Protein AF-A0A429E294-F1 (afdb_monomer_lite)

pLDDT: mean 82.29, std 13.43, range [43.56, 96.5]

Foldseek 3Di:
DDDDPDDPDDPVDPPDDDPDDCPCVPCPVCVVVVVCVPDPDNPDVCQQEPADPVSADQWGDPDPQEIEFRWYQDPVRDIDGSDPVDDLANDEGPDQPDQHDYPNHTRPHHHDDDDD

Sequence (116 aa):
MREPLYRRVNTRARLVHHDHGGDHRHQRNTKRELAAARLDSPAPIHWLVARRPHERRDRVRLDEASYYSGLYVDDDNRLQVVDPELGVDDMEPMCPCCTHTFNGVRFTRKYRQPPR

Radius of gyration: 25.48 Å; chains: 1; bounding box: 33×58×82 Å

Structure (mmCIF, N/CA/C/O backbone):
data_AF-A0A429E294-F1
#
_entry.id   AF-A0A429E294-F1
#
loop_
_atom_site.group_PDB
_atom_site.id
_atom_site.type_symbol
_atom_site.label_atom_id
_atom_site.label_alt_id
_atom_site.label_comp_id
_atom_site.label_asym_id
_atom_site.label_entity_id
_atom_site.label_seq_id
_atom_site.pdbx_PDB_ins_code
_atom_site.Cartn_x
_atom_site.Cartn_y
_atom_site.Cartn_z
_atom_site.occupancy
_atom_site.B_iso_or_equiv
_atom_site.auth_seq_id
_atom_site.auth_comp_id
_atom_site.auth_asym_id
_atom_site.auth_atom_id
_atom_site.pdbx_PDB_model_num
ATOM 1 N N . MET A 1 1 ? -9.816 39.663 -41.443 1.00 43.97 1 MET A N 1
ATOM 2 C CA . MET A 1 1 ? -9.491 38.326 -41.989 1.00 43.97 1 MET A CA 1
ATOM 3 C C . MET A 1 1 ? -8.529 37.652 -41.026 1.00 43.97 1 MET A C 1
ATOM 5 O O . MET A 1 1 ? -7.618 38.327 -40.570 1.00 43.97 1 MET A O 1
ATOM 9 N N . ARG A 1 2 ? -8.772 36.394 -40.636 1.00 44.78 2 ARG A N 1
ATOM 10 C CA . ARG A 1 2 ? -7.838 35.618 -39.802 1.00 44.78 2 ARG A CA 1
ATOM 11 C C . ARG A 1 2 ? -6.994 34.732 -40.708 1.00 44.78 2 ARG A C 1
ATOM 13 O O . ARG A 1 2 ? -7.525 34.156 -41.653 1.00 44.78 2 ARG A O 1
ATOM 20 N N . GLU A 1 3 ? -5.707 34.653 -40.416 1.00 43.56 3 GLU A N 1
ATOM 21 C CA . GLU A 1 3 ? -4.745 33.873 -41.189 1.00 43.56 3 GLU A CA 1
ATOM 22 C C . GLU A 1 3 ? -5.003 32.364 -41.047 1.00 43.56 3 GLU A C 1
ATOM 24 O O . GLU A 1 3 ? -5.344 31.904 -39.950 1.00 43.56 3 GLU A O 1
ATOM 29 N N . PRO A 1 4 ? -4.866 31.573 -42.127 1.00 63.69 4 PRO A N 1
ATOM 30 C CA . PRO A 1 4 ? -5.031 30.132 -42.041 1.00 63.69 4 PRO A CA 1
ATOM 31 C C . PRO A 1 4 ? -3.880 29.521 -41.234 1.00 63.69 4 PRO A C 1
ATOM 33 O O . PRO A 1 4 ? -2.704 29.734 -41.528 1.00 63.69 4 PRO A O 1
ATOM 36 N N . LEU A 1 5 ? -4.225 28.716 -40.229 1.00 67.88 5 LEU A N 1
ATOM 37 C CA . LEU A 1 5 ? -3.264 28.003 -39.393 1.00 67.88 5 LEU A CA 1
ATOM 38 C C . LEU A 1 5 ? -2.705 26.794 -40.163 1.00 67.88 5 LEU A C 1
ATOM 40 O O . LEU A 1 5 ? -3.155 25.660 -39.988 1.00 67.88 5 LEU A O 1
ATOM 44 N N . TYR A 1 6 ? -1.752 27.017 -41.066 1.00 65.25 6 TYR A N 1
ATOM 45 C CA . TYR A 1 6 ? -1.053 25.902 -41.695 1.00 65.25 6 TYR A CA 1
ATOM 46 C C . TYR A 1 6 ? -0.043 25.291 -40.716 1.00 65.25 6 TYR A C 1
ATOM 48 O O . TYR A 1 6 ? 0.670 25.964 -39.973 1.00 65.25 6 TYR A O 1
ATOM 56 N N . ARG A 1 7 ? 0.008 23.961 -40.713 1.00 62.16 7 ARG A N 1
ATOM 57 C CA . ARG A 1 7 ? 0.979 23.167 -39.952 1.00 62.16 7 ARG A CA 1
ATOM 58 C C . ARG A 1 7 ? 2.351 23.327 -40.606 1.00 62.16 7 ARG A C 1
ATOM 60 O O . ARG A 1 7 ? 2.484 23.097 -41.803 1.00 62.16 7 ARG A O 1
ATOM 67 N N . ARG A 1 8 ? 3.359 23.705 -39.811 1.00 68.12 8 ARG A N 1
ATOM 68 C CA . ARG A 1 8 ? 4.725 24.035 -40.269 1.00 68.12 8 ARG A CA 1
ATOM 69 C C . ARG A 1 8 ? 5.427 22.880 -41.001 1.00 68.12 8 ARG A C 1
ATOM 71 O O . ARG A 1 8 ? 6.287 23.134 -41.831 1.00 68.12 8 ARG A O 1
ATOM 78 N N . VAL A 1 9 ? 5.054 21.631 -40.715 1.00 65.62 9 VAL A N 1
ATOM 79 C CA . VAL A 1 9 ? 5.616 20.429 -41.350 1.00 65.62 9 VAL A CA 1
ATOM 80 C C . VAL A 1 9 ? 4.490 19.533 -41.864 1.00 65.62 9 VAL A C 1
ATOM 82 O O . VAL A 1 9 ? 3.520 19.260 -41.153 1.00 65.62 9 VAL A O 1
ATOM 85 N N . ASN A 1 10 ? 4.624 19.053 -43.103 1.00 69.19 10 ASN A N 1
ATOM 86 C CA . ASN A 1 10 ? 3.674 18.134 -43.722 1.00 69.19 10 ASN A CA 1
ATOM 87 C C . ASN A 1 10 ? 4.064 16.672 -43.453 1.00 69.19 10 ASN A C 1
ATOM 89 O O . ASN A 1 10 ? 4.637 16.007 -44.307 1.00 69.19 10 ASN A O 1
ATOM 93 N N . THR A 1 11 ? 3.704 16.153 -42.280 1.00 68.25 11 THR A N 1
ATOM 94 C CA . THR A 1 11 ? 3.969 14.757 -41.870 1.00 68.25 11 THR A CA 1
ATOM 95 C C . THR A 1 11 ? 3.229 13.697 -42.696 1.00 68.25 11 THR A C 1
ATOM 97 O O . THR A 1 11 ? 3.456 12.506 -42.511 1.00 68.25 11 THR A O 1
ATOM 100 N N . ARG A 1 12 ? 2.330 14.105 -43.605 1.00 67.94 12 ARG A N 1
ATOM 101 C CA . ARG A 1 12 ? 1.584 13.205 -44.499 1.00 67.94 12 ARG A CA 1
ATOM 102 C C . ARG A 1 12 ? 2.317 12.902 -45.808 1.00 67.94 12 ARG A C 1
ATOM 104 O O . ARG A 1 12 ? 1.862 12.028 -46.543 1.00 67.94 12 ARG A O 1
ATOM 111 N N . ALA A 1 13 ? 3.401 13.612 -46.123 1.00 75.38 13 ALA A N 1
ATOM 112 C CA . ALA A 1 13 ? 4.187 13.338 -47.319 1.00 75.38 13 ALA A CA 1
ATOM 113 C C . ALA A 1 13 ? 5.039 12.067 -47.144 1.00 75.38 13 ALA A C 1
ATOM 115 O O . ALA A 1 13 ? 5.552 11.765 -46.066 1.00 75.38 13 ALA A O 1
ATOM 116 N N . ARG A 1 14 ? 5.169 11.292 -48.221 1.00 74.62 14 ARG A N 1
ATOM 117 C CA . ARG A 1 14 ? 5.971 10.065 -48.244 1.00 74.62 14 ARG A CA 1
ATOM 118 C C . ARG A 1 14 ? 7.461 10.434 -48.122 1.00 74.62 14 ARG A C 1
ATOM 120 O O . ARG A 1 14 ? 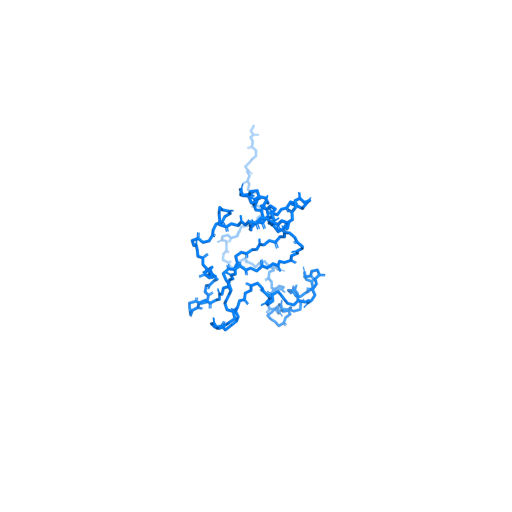7.888 11.383 -48.765 1.00 74.62 14 ARG A O 1
ATOM 127 N N . LEU A 1 15 ? 8.231 9.669 -47.335 1.00 72.31 15 LEU A N 1
ATOM 128 C CA . LEU A 1 15 ? 9.669 9.881 -47.045 1.00 72.31 15 LEU A CA 1
ATOM 129 C C . LEU A 1 15 ? 10.014 11.116 -46.191 1.00 72.31 15 LEU A C 1
ATOM 131 O O . LEU A 1 15 ? 11.158 11.563 -46.195 1.00 72.31 15 LEU A O 1
ATOM 135 N N . VAL A 1 16 ? 9.067 11.654 -45.419 1.00 73.56 16 VAL A N 1
ATOM 136 C CA . VAL A 1 16 ? 9.388 12.703 -44.440 1.00 73.56 16 VAL A CA 1
ATOM 137 C C . VAL A 1 16 ? 10.233 12.101 -43.323 1.00 73.56 16 VAL A C 1
ATOM 139 O O . VAL A 1 16 ? 9.752 11.294 -42.526 1.00 73.56 16 VAL A O 1
ATOM 142 N N . HIS A 1 17 ? 11.509 12.478 -43.299 1.00 71.06 17 HIS A N 1
ATOM 143 C CA . HIS A 1 17 ? 12.437 12.094 -42.252 1.00 71.06 17 HIS A CA 1
ATOM 144 C C . HIS A 1 17 ? 12.378 13.112 -41.113 1.00 71.06 17 HIS A C 1
ATOM 146 O O . HIS A 1 17 ? 12.331 14.321 -41.338 1.00 71.06 17 HIS A O 1
ATOM 152 N N . HIS A 1 18 ? 12.362 12.609 -39.886 1.00 71.81 18 HIS A N 1
ATOM 153 C CA . HIS A 1 18 ? 12.583 13.406 -38.694 1.00 71.81 18 HIS A CA 1
ATOM 154 C C . HIS A 1 18 ? 13.928 12.951 -38.129 1.00 71.81 18 HIS A C 1
ATOM 156 O O . HIS A 1 18 ? 14.061 11.777 -37.787 1.00 71.81 18 HIS A O 1
ATOM 162 N N . ASP A 1 19 ? 14.902 13.857 -38.020 1.00 68.62 19 ASP A N 1
ATOM 163 C CA . ASP A 1 19 ? 16.249 13.583 -37.479 1.00 68.62 19 ASP A CA 1
ATOM 164 C C . ASP A 1 19 ? 16.243 13.347 -35.949 1.00 68.62 19 ASP A C 1
ATOM 166 O O . ASP A 1 19 ? 17.232 13.563 -35.249 1.00 68.62 19 ASP A O 1
ATOM 170 N N . HIS A 1 20 ? 15.100 12.935 -35.392 1.00 69.81 20 HIS A N 1
ATOM 171 C CA . HIS A 1 20 ? 14.841 12.808 -33.962 1.00 69.81 20 HIS A CA 1
ATOM 172 C C . HIS A 1 20 ? 14.089 11.497 -33.680 1.00 69.81 20 HIS A C 1
ATOM 174 O O . HIS A 1 20 ? 13.200 11.113 -34.443 1.00 69.81 20 HIS A O 1
ATOM 180 N N . GLY A 1 21 ? 14.416 10.813 -32.574 1.00 66.00 21 GLY A N 1
ATOM 181 C CA . GLY A 1 21 ? 13.720 9.592 -32.126 1.00 66.00 21 GLY A CA 1
ATOM 182 C C . GLY A 1 21 ? 14.516 8.286 -32.256 1.00 66.00 21 GLY A C 1
ATOM 183 O O . GLY A 1 21 ? 14.041 7.230 -31.836 1.00 66.00 21 GLY A O 1
ATOM 184 N N . GLY A 1 22 ? 15.744 8.337 -32.784 1.00 69.81 22 GLY A N 1
ATOM 185 C CA . GLY A 1 22 ? 16.677 7.201 -32.794 1.00 69.81 22 GLY A CA 1
ATOM 186 C C . GLY A 1 22 ? 17.372 6.949 -31.449 1.00 69.81 22 GLY A C 1
ATOM 187 O O . GLY A 1 22 ? 17.903 5.859 -31.226 1.00 69.81 22 GLY A O 1
ATOM 188 N N . ASP A 1 23 ? 17.314 7.917 -30.535 1.00 71.06 23 ASP A N 1
ATOM 189 C CA . ASP A 1 23 ? 18.095 7.971 -29.288 1.00 71.06 23 ASP A CA 1
ATOM 190 C C . ASP A 1 23 ? 17.769 6.829 -28.313 1.00 71.06 23 ASP A C 1
ATOM 192 O O . ASP A 1 23 ? 18.561 6.466 -27.440 1.00 71.06 23 ASP A O 1
ATOM 196 N N . HIS A 1 24 ? 16.601 6.208 -28.484 1.00 68.06 24 HIS A N 1
ATOM 197 C CA . HIS A 1 24 ? 16.141 5.095 -27.658 1.00 68.06 24 HIS A CA 1
ATOM 198 C C . HIS A 1 24 ? 16.568 3.712 -28.170 1.00 68.06 24 HIS A C 1
ATOM 200 O O . HIS A 1 24 ? 16.418 2.722 -27.449 1.00 68.06 24 HIS A O 1
ATOM 206 N N . ARG A 1 25 ? 17.161 3.615 -29.372 1.00 70.56 25 ARG A N 1
ATOM 207 C CA . ARG A 1 25 ? 17.533 2.333 -30.005 1.00 70.56 25 ARG A CA 1
ATOM 208 C C . ARG A 1 25 ? 18.539 1.521 -29.178 1.00 70.56 25 ARG A C 1
ATOM 210 O O . ARG A 1 25 ? 18.472 0.292 -29.183 1.00 70.56 25 ARG A O 1
ATOM 217 N N . HIS A 1 26 ? 19.425 2.190 -28.440 1.00 69.19 26 HIS A N 1
ATOM 218 C CA . HIS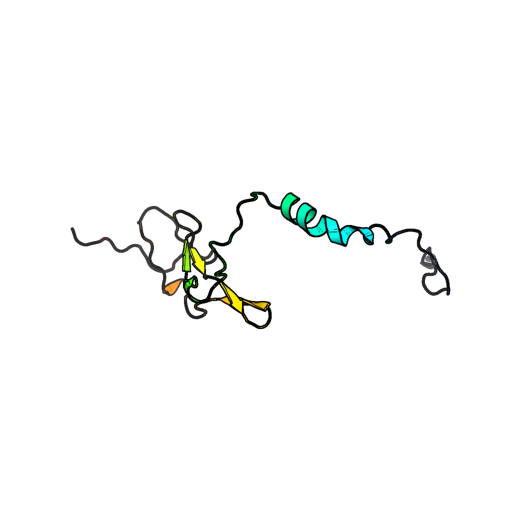 A 1 26 ? 20.491 1.556 -27.652 1.00 69.19 26 HIS A CA 1
ATOM 219 C C . HIS A 1 26 ? 20.165 1.397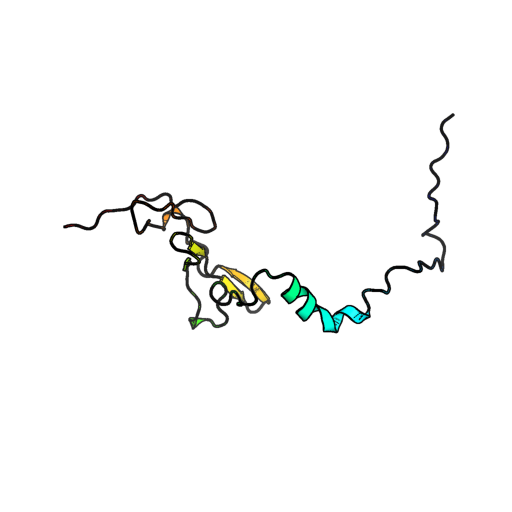 -26.156 1.00 69.19 26 HIS A C 1
ATOM 221 O O . HIS A 1 26 ? 20.969 0.855 -25.404 1.00 69.19 26 HIS A O 1
ATOM 227 N N . GLN A 1 27 ? 18.970 1.796 -25.704 1.00 67.06 27 GLN A N 1
ATOM 228 C CA . GLN A 1 27 ? 18.633 1.845 -24.269 1.00 67.06 27 GLN A CA 1
ATOM 229 C C . GLN A 1 27 ? 18.260 0.484 -23.656 1.00 67.06 27 GLN A C 1
ATOM 231 O O . GLN A 1 27 ? 17.998 0.383 -22.457 1.00 67.06 27 GLN A O 1
ATOM 236 N N . ARG A 1 28 ? 18.231 -0.592 -24.455 1.00 65.69 28 ARG A N 1
ATOM 237 C CA . ARG A 1 28 ? 17.785 -1.917 -23.990 1.00 65.69 28 ARG A CA 1
ATOM 238 C C . ARG A 1 28 ? 18.679 -2.478 -22.877 1.00 65.69 28 ARG A C 1
ATOM 240 O O . ARG A 1 28 ? 18.154 -3.044 -21.924 1.00 65.69 28 ARG A O 1
ATOM 247 N N . ASN A 1 29 ? 19.992 -2.253 -22.963 1.00 70.25 29 ASN A N 1
ATOM 248 C CA . ASN A 1 29 ? 20.964 -2.775 -21.996 1.00 70.25 29 ASN A CA 1
ATOM 249 C C . ASN A 1 29 ? 21.165 -1.858 -20.778 1.00 70.25 29 ASN A C 1
ATOM 251 O O . ASN A 1 29 ? 21.594 -2.334 -19.735 1.00 70.25 29 ASN A O 1
ATOM 255 N N . THR A 1 30 ? 20.794 -0.577 -20.867 1.00 71.00 30 THR A N 1
ATOM 256 C CA . THR A 1 30 ? 20.922 0.396 -19.764 1.00 71.00 30 THR A CA 1
ATOM 257 C C . THR A 1 30 ? 19.639 0.549 -18.945 1.00 71.00 30 THR A C 1
ATOM 259 O O . THR A 1 30 ? 19.636 1.210 -17.909 1.00 71.00 30 THR A O 1
ATOM 262 N N . LYS A 1 31 ? 18.530 -0.088 -19.353 1.00 72.56 31 LYS A N 1
ATOM 263 C CA . LYS A 1 31 ? 17.222 0.022 -18.679 1.00 72.56 31 LYS A CA 1
ATOM 264 C C . LYS A 1 31 ? 17.280 -0.346 -17.193 1.00 72.56 31 LYS A C 1
ATOM 266 O O . LYS A 1 31 ? 16.614 0.298 -16.390 1.00 72.56 31 LYS A O 1
ATOM 271 N N . ARG A 1 32 ? 18.068 -1.363 -16.827 1.00 69.81 32 ARG A N 1
ATOM 272 C CA . ARG A 1 32 ? 18.222 -1.803 -15.431 1.00 69.81 32 ARG A CA 1
ATOM 273 C C . ARG A 1 32 ? 18.962 -0.763 -14.585 1.00 69.81 32 ARG A C 1
ATOM 275 O O . ARG A 1 32 ? 18.499 -0.449 -13.496 1.00 69.81 32 ARG A O 1
ATOM 282 N N . GLU A 1 33 ? 20.051 -0.199 -15.102 1.00 73.50 33 GLU A N 1
ATOM 283 C CA . GLU A 1 33 ? 20.812 0.869 -14.433 1.00 73.50 33 GLU A CA 1
ATOM 284 C C . GLU A 1 33 ? 19.989 2.156 -14.319 1.00 73.50 33 GLU A C 1
ATOM 286 O O . GLU A 1 33 ? 19.904 2.735 -13.242 1.00 73.50 33 GLU A O 1
ATOM 291 N N . LEU A 1 34 ? 19.282 2.551 -15.382 1.00 76.44 34 LEU A N 1
ATOM 292 C CA . LEU A 1 34 ? 18.375 3.703 -15.366 1.00 76.44 34 LEU A CA 1
ATOM 293 C C . LEU A 1 34 ? 17.177 3.514 -14.422 1.00 76.44 34 LEU A C 1
ATOM 295 O O . LEU A 1 34 ? 16.625 4.496 -13.931 1.00 76.44 34 LEU A O 1
ATOM 299 N N . ALA A 1 35 ? 16.713 2.281 -14.212 1.00 72.19 35 ALA A N 1
ATOM 300 C CA . ALA A 1 35 ? 15.657 1.988 -13.245 1.00 72.19 35 ALA A CA 1
ATOM 301 C C . ALA A 1 35 ? 16.187 2.073 -11.807 1.00 72.19 35 ALA A C 1
ATOM 303 O O . ALA A 1 35 ? 15.544 2.686 -10.963 1.00 72.19 35 ALA A O 1
ATOM 304 N N . ALA A 1 36 ? 17.377 1.522 -11.551 1.00 71.00 36 ALA A N 1
ATOM 305 C CA . ALA A 1 36 ? 18.028 1.595 -10.246 1.00 71.00 36 ALA A CA 1
ATOM 306 C C . ALA A 1 36 ? 18.412 3.035 -9.863 1.00 71.00 36 ALA A C 1
ATOM 308 O O . ALA A 1 36 ? 18.208 3.428 -8.723 1.00 71.00 36 ALA A O 1
ATOM 309 N N . ALA A 1 37 ? 18.886 3.847 -10.815 1.00 77.44 37 ALA A N 1
ATOM 310 C CA . ALA A 1 37 ? 19.250 5.248 -10.584 1.00 77.44 37 ALA A CA 1
ATOM 311 C C . ALA A 1 37 ? 18.060 6.153 -10.211 1.00 77.44 37 ALA A C 1
ATOM 313 O O . ALA A 1 37 ? 18.265 7.250 -9.703 1.00 77.44 37 ALA A O 1
ATOM 314 N N . ARG A 1 38 ? 16.822 5.717 -10.481 1.00 77.38 38 ARG A N 1
ATOM 315 C CA . ARG A 1 38 ? 15.594 6.420 -10.069 1.00 77.38 38 ARG A CA 1
ATOM 316 C C . ARG A 1 38 ? 15.101 6.008 -8.683 1.00 77.38 38 ARG A C 1
ATOM 318 O O . ARG A 1 38 ? 14.111 6.563 -8.224 1.00 77.38 38 ARG A O 1
ATOM 325 N N . LEU A 1 39 ? 15.706 4.993 -8.072 1.00 70.38 39 LEU A N 1
ATOM 326 C CA . LEU A 1 39 ? 15.253 4.448 -6.803 1.00 70.38 39 LEU A CA 1
ATOM 327 C C . LEU A 1 39 ? 16.011 5.130 -5.662 1.00 70.38 39 LEU A C 1
ATOM 329 O O . LEU A 1 39 ? 17.238 5.102 -5.639 1.00 70.38 39 LEU A O 1
ATOM 333 N N . ASP A 1 40 ? 15.286 5.692 -4.695 1.00 74.94 40 ASP A N 1
ATOM 334 C CA . ASP A 1 40 ? 15.890 6.388 -3.546 1.00 74.94 40 ASP A CA 1
ATOM 335 C C . ASP A 1 40 ? 16.689 5.448 -2.623 1.00 74.94 40 ASP A C 1
ATOM 337 O O . ASP A 1 40 ? 17.509 5.892 -1.822 1.00 74.94 40 ASP A O 1
ATOM 341 N N . SER A 1 41 ? 16.474 4.131 -2.732 1.00 67.69 41 SER A N 1
ATOM 342 C CA . SER A 1 41 ? 17.212 3.111 -1.989 1.00 67.69 41 SER A CA 1
ATOM 343 C C . SER A 1 41 ? 17.429 1.851 -2.828 1.00 67.69 41 SER A C 1
ATOM 345 O O . SER A 1 41 ? 16.469 1.317 -3.376 1.00 67.69 41 SER A O 1
ATOM 347 N N . PRO A 1 42 ? 18.654 1.299 -2.895 1.00 59.47 42 PRO A N 1
ATOM 348 C CA . PRO A 1 42 ? 18.937 0.076 -3.646 1.00 59.47 42 PRO A CA 1
ATOM 349 C C . PRO A 1 42 ? 18.420 -1.195 -2.954 1.00 59.47 42 PRO A C 1
ATOM 351 O O . PRO A 1 42 ? 18.490 -2.277 -3.543 1.00 59.47 42 PRO A O 1
ATOM 354 N N . ALA A 1 43 ? 17.928 -1.094 -1.712 1.00 60.16 43 ALA A N 1
ATOM 355 C CA . ALA A 1 43 ? 17.339 -2.219 -1.001 1.00 60.16 43 ALA A CA 1
ATOM 356 C C . ALA A 1 43 ? 16.068 -2.678 -1.743 1.00 60.16 43 ALA A C 1
ATOM 358 O O . ALA A 1 43 ? 15.118 -1.903 -1.874 1.00 60.16 43 ALA A O 1
ATOM 359 N N . PRO A 1 44 ? 16.014 -3.919 -2.254 1.00 60.00 44 PRO A N 1
ATOM 360 C CA . PRO A 1 44 ? 14.840 -4.360 -2.980 1.00 60.00 44 PRO A CA 1
ATOM 361 C C . PRO A 1 44 ? 13.670 -4.564 -2.010 1.00 60.00 44 PRO A C 1
ATOM 363 O O . PRO A 1 44 ? 13.831 -5.154 -0.946 1.00 60.00 44 PRO A O 1
ATOM 366 N N . ILE A 1 45 ? 12.469 -4.136 -2.406 1.00 63.22 45 ILE A N 1
ATOM 367 C CA . ILE A 1 45 ? 11.230 -4.259 -1.615 1.00 63.22 45 ILE A CA 1
ATOM 368 C C . ILE A 1 45 ? 10.677 -5.697 -1.724 1.00 63.22 45 ILE A C 1
ATOM 370 O O . ILE A 1 45 ? 9.495 -5.931 -1.968 1.00 63.22 45 ILE A O 1
ATOM 374 N N . HIS A 1 46 ? 11.543 -6.703 -1.579 1.00 59.34 46 HIS A N 1
ATOM 375 C CA . HIS A 1 46 ? 11.142 -8.115 -1.589 1.00 59.34 46 HIS A CA 1
ATOM 376 C C . HIS A 1 46 ? 10.336 -8.501 -0.339 1.00 59.34 46 HIS A C 1
ATOM 378 O O . HIS A 1 46 ? 9.788 -9.593 -0.275 1.00 59.34 46 HIS A O 1
ATOM 384 N N . TRP A 1 47 ? 10.229 -7.608 0.648 1.00 71.56 47 TRP A N 1
ATOM 385 C CA . TRP A 1 47 ? 9.415 -7.830 1.844 1.00 71.56 47 TRP A CA 1
ATOM 386 C C . TRP A 1 47 ? 7.917 -7.650 1.579 1.00 71.56 47 TRP A C 1
ATOM 388 O O . TRP A 1 47 ? 7.120 -8.180 2.345 1.00 71.56 47 TRP A O 1
ATOM 398 N N . LEU A 1 48 ? 7.542 -6.911 0.524 1.00 82.25 48 LEU A N 1
ATOM 399 C CA . LEU A 1 48 ? 6.146 -6.615 0.182 1.00 82.25 48 LEU A CA 1
ATOM 400 C C . LEU A 1 48 ? 5.551 -7.643 -0.789 1.00 82.25 48 LEU A C 1
ATOM 402 O O . LEU A 1 48 ? 4.384 -8.007 -0.660 1.00 82.25 48 LEU A O 1
ATOM 406 N N . VAL A 1 49 ? 6.356 -8.111 -1.750 1.00 91.12 49 VAL A N 1
ATOM 407 C CA . VAL A 1 49 ? 5.927 -9.059 -2.786 1.00 91.12 49 VAL A CA 1
ATOM 408 C C . VAL A 1 49 ? 6.603 -10.411 -2.568 1.00 91.12 49 VAL A C 1
ATOM 410 O O . VAL A 1 49 ? 7.815 -10.544 -2.750 1.00 91.12 49 VAL A O 1
ATOM 413 N N . ALA A 1 50 ? 5.816 -11.422 -2.213 1.00 91.44 50 ALA A N 1
ATOM 414 C CA . ALA A 1 50 ? 6.264 -12.797 -2.058 1.00 91.44 50 ALA A CA 1
ATOM 415 C C . ALA A 1 50 ? 6.725 -13.370 -3.404 1.00 91.44 50 ALA A C 1
ATOM 417 O O . ALA A 1 50 ? 5.985 -13.348 -4.394 1.00 91.44 50 ALA A O 1
ATOM 418 N N . ARG A 1 51 ? 7.945 -13.918 -3.442 1.00 88.56 51 ARG A N 1
ATOM 419 C CA . ARG A 1 51 ? 8.502 -14.550 -4.651 1.00 88.56 51 ARG A CA 1
ATOM 420 C C . ARG A 1 51 ? 8.137 -16.022 -4.743 1.00 88.56 51 ARG A C 1
ATOM 422 O O . ARG A 1 51 ? 8.186 -16.600 -5.826 1.00 88.56 51 ARG A O 1
ATOM 429 N N . ARG A 1 52 ? 7.838 -16.642 -3.602 1.00 90.44 52 ARG A N 1
ATOM 430 C CA . ARG A 1 52 ? 7.463 -18.052 -3.492 1.00 90.44 52 ARG A CA 1
ATOM 431 C C . ARG A 1 52 ? 6.124 -18.184 -2.771 1.00 90.44 52 ARG A C 1
ATOM 433 O O . ARG A 1 52 ? 5.841 -17.375 -1.890 1.00 90.44 52 ARG A O 1
ATOM 440 N N . PRO A 1 53 ? 5.319 -19.221 -3.064 1.00 91.25 53 PRO A N 1
ATOM 441 C CA . PRO A 1 53 ? 4.024 -19.406 -2.409 1.00 91.25 53 PRO A CA 1
ATOM 442 C C . PRO A 1 53 ? 4.088 -19.428 -0.874 1.00 91.25 53 PRO A C 1
ATOM 444 O O . PRO A 1 53 ? 3.231 -18.843 -0.229 1.00 91.25 53 PRO A O 1
ATOM 447 N N . HIS A 1 54 ? 5.131 -20.021 -0.283 1.00 92.31 54 HIS A N 1
ATOM 448 C CA . HIS A 1 54 ? 5.303 -20.081 1.178 1.00 92.31 54 HIS A CA 1
ATOM 449 C C . HIS A 1 54 ? 5.767 -18.763 1.820 1.00 92.31 54 HIS A C 1
ATOM 451 O O . HIS A 1 54 ? 5.795 -18.656 3.040 1.00 92.31 54 HIS A O 1
ATOM 457 N N . GLU A 1 55 ? 6.173 -17.773 1.023 1.00 90.69 55 GLU A N 1
ATOM 458 C CA . GLU A 1 55 ? 6.537 -16.437 1.511 1.00 90.69 55 GLU A CA 1
ATOM 459 C C . GLU A 1 55 ? 5.320 -15.502 1.574 1.00 90.69 55 GLU A C 1
ATOM 461 O O . GLU A 1 55 ? 5.439 -14.383 2.076 1.00 90.69 55 GLU A O 1
ATOM 466 N N . ARG A 1 56 ? 4.161 -15.934 1.051 1.00 92.62 56 ARG A N 1
ATOM 467 C CA . ARG A 1 56 ? 2.924 -15.149 1.057 1.00 92.62 56 ARG A CA 1
ATOM 468 C C . ARG A 1 56 ? 2.493 -14.875 2.495 1.00 92.62 56 ARG A C 1
ATOM 470 O O . ARG A 1 56 ? 2.467 -15.768 3.337 1.00 92.62 56 ARG A O 1
ATOM 477 N N . ARG A 1 57 ? 2.183 -13.612 2.760 1.00 93.38 57 ARG A N 1
ATOM 478 C CA . ARG A 1 57 ? 1.693 -13.098 4.039 1.00 93.38 57 ARG A CA 1
ATOM 479 C C . ARG A 1 57 ? 0.488 -12.233 3.730 1.00 93.38 57 ARG A C 1
ATOM 481 O O . ARG A 1 57 ? 0.565 -11.456 2.788 1.00 93.38 57 ARG A O 1
ATOM 488 N N . ASP A 1 58 ? -0.572 -12.317 4.517 1.00 94.81 58 ASP A N 1
ATOM 489 C CA . ASP A 1 58 ? -1.802 -11.558 4.237 1.00 94.81 58 ASP A CA 1
ATOM 490 C C . ASP A 1 58 ? -1.560 -10.046 4.375 1.00 94.81 58 ASP A C 1
ATOM 492 O O . ASP A 1 58 ? -2.015 -9.231 3.571 1.00 94.81 58 ASP A O 1
ATOM 496 N N . ARG A 1 59 ? -0.718 -9.673 5.347 1.00 92.62 59 ARG A N 1
ATOM 497 C CA . ARG A 1 59 ? -0.243 -8.304 5.568 1.00 92.62 59 ARG A CA 1
ATOM 498 C C . ARG A 1 59 ? 1.247 -8.246 5.861 1.00 92.62 59 ARG A C 1
ATOM 500 O O . ARG A 1 59 ? 1.826 -9.162 6.449 1.00 92.62 59 ARG A O 1
ATOM 507 N N . VAL A 1 60 ? 1.848 -7.110 5.536 1.00 92.06 60 VAL A N 1
ATOM 508 C CA . VAL A 1 60 ? 3.238 -6.781 5.857 1.00 92.06 60 VAL A CA 1
ATOM 509 C C . VAL A 1 60 ? 3.307 -5.450 6.594 1.00 92.06 60 VAL A C 1
ATOM 511 O O . VAL A 1 60 ? 2.508 -4.546 6.352 1.00 92.06 60 VAL A O 1
ATOM 514 N N . ARG A 1 61 ? 4.265 -5.327 7.511 1.00 90.12 61 ARG A N 1
ATOM 515 C CA . ARG A 1 61 ? 4.540 -4.095 8.255 1.00 90.12 61 ARG A CA 1
ATOM 516 C C . ARG A 1 61 ? 5.772 -3.437 7.643 1.00 90.12 61 ARG A C 1
ATOM 518 O O . ARG A 1 61 ? 6.842 -4.041 7.666 1.00 90.12 61 ARG A O 1
ATOM 525 N N . LEU A 1 62 ? 5.604 -2.248 7.067 1.00 84.25 62 LEU A N 1
ATOM 526 C CA . LEU A 1 62 ? 6.703 -1.503 6.435 1.00 84.25 62 LEU A CA 1
ATOM 527 C C . LEU A 1 62 ? 7.360 -0.505 7.389 1.00 84.25 62 LEU A C 1
ATOM 529 O O . LEU A 1 62 ? 8.510 -0.139 7.183 1.00 84.25 62 LEU A O 1
ATOM 533 N N . ASP A 1 63 ? 6.633 -0.084 8.421 1.00 83.50 63 ASP A N 1
ATOM 534 C CA . ASP A 1 63 ? 7.104 0.871 9.420 1.00 83.50 63 ASP A CA 1
ATOM 535 C C . ASP A 1 63 ? 6.471 0.573 10.789 1.00 83.50 63 ASP A C 1
ATOM 537 O O . ASP A 1 63 ? 5.684 -0.367 10.941 1.00 83.50 63 ASP A O 1
ATOM 541 N N . GLU A 1 64 ? 6.765 1.371 11.809 1.00 86.06 64 GLU A N 1
ATOM 542 C CA . GLU A 1 64 ? 6.267 1.158 13.163 1.00 86.06 64 GLU A CA 1
ATOM 543 C C . GLU A 1 64 ? 4.733 1.071 13.246 1.00 86.06 64 GLU A C 1
ATOM 545 O O . GLU A 1 64 ? 4.215 0.243 13.995 1.00 86.06 64 GLU A O 1
ATOM 550 N N . ALA A 1 65 ? 3.991 1.837 12.448 1.00 91.75 65 ALA A N 1
ATOM 551 C CA . ALA A 1 65 ? 2.524 1.822 12.473 1.00 91.75 65 ALA A CA 1
ATOM 552 C C . ALA A 1 65 ? 1.872 1.662 11.087 1.00 91.75 6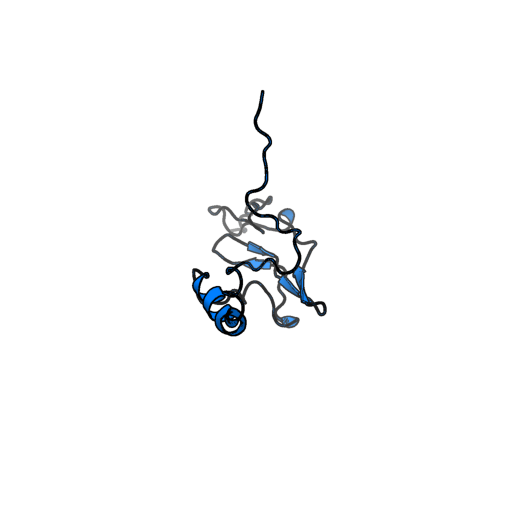5 ALA A C 1
ATOM 554 O O . ALA A 1 65 ? 0.648 1.737 10.971 1.00 91.75 65 ALA A O 1
ATOM 555 N N . SER A 1 66 ? 2.664 1.421 10.039 1.00 92.75 66 SER A N 1
ATOM 556 C CA . SER A 1 66 ? 2.173 1.351 8.657 1.00 92.75 66 SER A CA 1
ATOM 557 C C . SER A 1 66 ? 2.200 -0.077 8.126 1.00 92.75 66 SER A C 1
ATOM 559 O O . SER A 1 66 ? 3.255 -0.715 8.040 1.00 92.75 66 SER A O 1
ATOM 561 N N . TYR A 1 67 ? 1.024 -0.560 7.743 1.00 93.31 67 TYR A N 1
ATOM 562 C CA . TYR A 1 67 ? 0.782 -1.901 7.234 1.00 93.31 67 TYR A CA 1
ATOM 563 C C . TYR A 1 67 ? 0.273 -1.833 5.800 1.00 93.31 67 TYR A C 1
ATOM 565 O O . TYR A 1 67 ? -0.397 -0.879 5.406 1.00 93.31 67 TYR A O 1
ATOM 573 N N . TYR A 1 68 ? 0.575 -2.862 5.024 1.00 94.44 68 TYR A N 1
ATOM 574 C CA . TYR A 1 68 ? 0.124 -2.999 3.645 1.00 94.44 68 TYR A CA 1
ATOM 575 C C . TYR A 1 68 ? -0.296 -4.437 3.378 1.00 94.44 68 TYR A C 1
ATOM 577 O O . TYR A 1 68 ? 0.170 -5.360 4.055 1.00 94.44 68 TYR A O 1
ATOM 585 N N . SER A 1 69 ? -1.173 -4.624 2.398 1.00 95.38 69 SER A N 1
ATOM 586 C CA . SER A 1 69 ? -1.508 -5.950 1.889 1.00 95.38 69 SER A CA 1
ATOM 587 C C . SER A 1 69 ? -0.245 -6.646 1.396 1.00 95.38 69 SER A C 1
ATOM 589 O O . SER A 1 69 ? 0.583 -6.034 0.715 1.00 95.38 69 SER A O 1
ATOM 591 N N . GLY A 1 70 ? -0.090 -7.925 1.725 1.00 94.00 70 GLY A N 1
ATOM 592 C CA . GLY A 1 70 ? 0.945 -8.715 1.079 1.00 94.00 70 GLY A CA 1
ATOM 593 C C . GLY A 1 70 ? 0.570 -9.004 -0.366 1.00 94.00 70 GLY A C 1
ATOM 594 O O . GLY A 1 70 ? -0.604 -9.172 -0.711 1.00 94.00 70 GLY A O 1
ATOM 595 N N . LEU A 1 71 ? 1.585 -9.033 -1.220 1.00 95.06 71 LEU A N 1
ATOM 596 C CA . LEU A 1 71 ? 1.422 -9.166 -2.660 1.00 95.06 71 LEU A CA 1
ATOM 597 C C . LEU A 1 71 ? 2.162 -10.402 -3.168 1.00 95.06 71 LEU A C 1
ATOM 599 O O . LEU A 1 71 ? 3.115 -10.870 -2.546 1.00 95.06 71 LEU A O 1
ATOM 603 N N . TYR A 1 72 ? 1.761 -10.914 -4.322 1.00 94.19 72 TYR A N 1
ATOM 604 C CA . TYR A 1 72 ? 2.495 -11.944 -5.055 1.00 94.19 72 TYR A CA 1
ATOM 605 C C . TYR A 1 72 ? 2.321 -11.745 -6.561 1.00 94.19 72 TYR A C 1
ATOM 607 O O . TYR A 1 72 ? 1.446 -11.002 -6.998 1.00 94.19 72 TYR A O 1
ATOM 615 N N . VAL A 1 73 ? 3.170 -12.392 -7.357 1.00 93.31 73 VAL A N 1
ATOM 616 C CA . VAL A 1 73 ? 3.012 -12.445 -8.817 1.00 93.31 73 VAL A CA 1
ATOM 617 C C . VAL A 1 73 ? 2.431 -13.809 -9.181 1.00 93.31 73 VAL A C 1
ATOM 619 O O . VAL A 1 73 ? 2.965 -14.827 -8.733 1.00 93.31 73 VAL A O 1
ATOM 622 N N . ASP A 1 74 ? 1.316 -13.825 -9.910 1.00 93.38 74 ASP A N 1
ATOM 623 C CA . ASP A 1 74 ? 0.673 -15.051 -10.396 1.00 93.38 74 ASP A CA 1
ATOM 624 C C . ASP A 1 74 ? 1.339 -15.603 -11.673 1.00 93.38 74 ASP A C 1
ATOM 626 O O . ASP A 1 74 ? 2.297 -15.028 -12.199 1.00 93.38 74 ASP A O 1
ATOM 630 N N . ASP A 1 75 ? 0.838 -16.738 -12.164 1.00 94.06 75 ASP A N 1
ATOM 631 C CA . ASP A 1 75 ? 1.384 -17.423 -13.343 1.00 94.06 75 ASP A CA 1
ATOM 632 C C . ASP A 1 75 ? 1.208 -16.608 -14.642 1.00 94.06 75 ASP A C 1
ATOM 634 O O . ASP A 1 75 ? 1.988 -16.757 -15.585 1.00 94.06 75 ASP A O 1
ATOM 638 N N . ASP A 1 76 ? 0.249 -15.676 -14.668 1.00 95.62 76 ASP A N 1
ATOM 639 C CA . ASP A 1 76 ? 0.011 -14.734 -15.767 1.00 95.62 76 ASP A CA 1
ATOM 640 C C . ASP A 1 76 ? 0.898 -13.474 -15.674 1.00 95.62 76 ASP A C 1
ATOM 642 O O . ASP A 1 76 ? 0.728 -12.517 -16.439 1.00 95.62 76 ASP A O 1
ATOM 646 N N . ASN A 1 77 ? 1.874 -13.458 -14.758 1.00 89.12 77 ASN A N 1
ATOM 647 C CA . ASN A 1 77 ? 2.736 -12.315 -14.443 1.00 89.12 77 ASN A CA 1
ATOM 648 C C . ASN A 1 77 ? 1.969 -11.064 -13.982 1.00 89.12 77 ASN A C 1
ATOM 650 O O . ASN A 1 77 ? 2.428 -9.932 -14.188 1.00 89.12 77 ASN A O 1
ATOM 654 N N . ARG A 1 78 ? 0.808 -11.238 -13.347 1.00 93.44 78 ARG A N 1
ATOM 655 C CA . ARG A 1 78 ? 0.038 -10.140 -12.759 1.00 93.44 78 ARG A CA 1
ATOM 656 C C . ARG A 1 78 ? 0.305 -10.061 -11.263 1.00 93.44 78 ARG A C 1
ATOM 658 O O . ARG A 1 78 ? 0.455 -11.063 -10.570 1.00 93.44 78 ARG A O 1
ATOM 665 N N . LEU A 1 79 ? 0.380 -8.831 -10.766 1.00 93.69 79 LEU A N 1
ATOM 666 C CA . LEU A 1 79 ? 0.481 -8.567 -9.339 1.00 93.69 79 LEU A CA 1
ATOM 667 C C . LEU A 1 79 ? -0.890 -8.787 -8.700 1.00 93.69 79 LEU A C 1
ATOM 669 O O . LEU A 1 79 ? -1.871 -8.178 -9.126 1.00 93.69 79 LEU A O 1
ATOM 673 N N . GLN A 1 80 ? -0.933 -9.632 -7.680 1.00 96.50 80 GLN A N 1
ATOM 674 C CA . GLN A 1 80 ? -2.139 -10.008 -6.956 1.00 96.50 80 GLN A CA 1
ATOM 675 C C . GLN A 1 80 ? -1.967 -9.749 -5.462 1.00 96.50 80 GLN A C 1
ATOM 677 O O . GLN A 1 80 ? -0.857 -9.803 -4.924 1.00 96.50 80 GLN A O 1
ATOM 682 N N . VAL A 1 81 ? -3.085 -9.485 -4.790 1.00 96.50 81 VAL A N 1
ATOM 683 C CA . VAL A 1 81 ? -3.155 -9.402 -3.329 1.00 96.50 81 VAL A CA 1
ATOM 684 C C . VAL A 1 81 ? -3.280 -10.812 -2.758 1.00 96.50 81 VAL A C 1
ATOM 6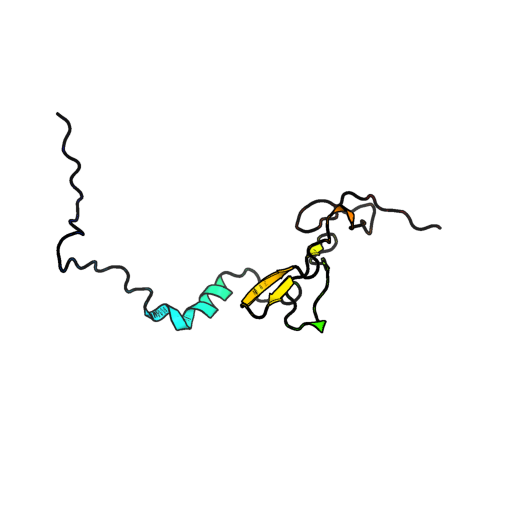86 O O . VAL A 1 81 ? -4.024 -11.626 -3.301 1.00 96.50 81 VAL A O 1
ATOM 689 N N . VAL A 1 82 ? -2.540 -11.109 -1.685 1.00 95.81 82 VAL A N 1
ATOM 690 C CA . VAL A 1 82 ? -2.569 -12.427 -1.025 1.00 95.81 82 VAL A CA 1
ATOM 691 C C . VAL A 1 82 ? -3.943 -12.712 -0.421 1.00 95.81 82 VAL A C 1
ATOM 693 O O . VAL A 1 82 ? -4.506 -13.766 -0.698 1.00 95.81 82 VAL A O 1
ATOM 696 N N . ASP A 1 83 ? -4.478 -11.759 0.341 1.00 96.12 83 ASP A N 1
ATOM 697 C CA . ASP A 1 83 ? -5.813 -11.815 0.934 1.00 96.12 83 ASP A CA 1
ATOM 698 C C . ASP A 1 83 ? -6.616 -10.565 0.518 1.00 96.12 83 ASP A C 1
ATOM 700 O O . ASP A 1 83 ? -6.393 -9.479 1.064 1.00 96.12 83 ASP A O 1
ATOM 704 N N . PRO A 1 84 ? -7.484 -10.674 -0.507 1.00 95.56 84 PRO A N 1
ATOM 705 C CA . PRO A 1 84 ? -8.301 -9.560 -0.988 1.00 95.56 84 PRO A CA 1
ATOM 706 C C . PRO A 1 84 ? -9.419 -9.136 -0.030 1.00 95.56 84 PRO A C 1
ATOM 708 O O . PRO A 1 84 ? -9.956 -8.042 -0.198 1.00 95.56 84 PRO A O 1
ATOM 711 N N . GLU A 1 85 ? -9.804 -9.993 0.917 1.00 96.12 85 GLU A N 1
ATOM 712 C CA . GLU A 1 85 ? -10.889 -9.708 1.862 1.00 96.12 85 GLU A CA 1
ATOM 713 C C . GLU A 1 85 ? -10.385 -8.919 3.073 1.00 96.12 85 GLU A C 1
ATOM 715 O O . GLU A 1 85 ? -11.161 -8.206 3.708 1.00 96.12 85 GLU A O 1
ATOM 720 N N . LEU A 1 86 ? -9.079 -8.982 3.349 1.00 95.00 86 LEU A N 1
ATOM 721 C CA . LEU A 1 86 ? -8.451 -8.261 4.445 1.00 95.00 86 LEU A CA 1
ATOM 722 C C . LEU A 1 86 ? -8.579 -6.740 4.280 1.00 95.00 86 LEU A C 1
ATOM 724 O O . LEU A 1 86 ? -7.980 -6.135 3.383 1.00 95.00 86 LEU A O 1
ATOM 728 N N . GLY A 1 87 ? -9.308 -6.109 5.201 1.00 94.31 87 GLY A N 1
ATOM 729 C CA . GLY A 1 87 ? -9.586 -4.676 5.184 1.00 94.31 87 GLY A CA 1
ATOM 730 C C . GLY A 1 87 ? -9.058 -3.913 6.398 1.00 94.31 87 GLY A C 1
ATOM 731 O O . GLY A 1 87 ? -8.462 -4.454 7.327 1.00 94.31 87 GLY A O 1
ATOM 732 N N . VAL A 1 88 ? -9.317 -2.601 6.412 1.00 94.88 88 VAL A N 1
ATOM 733 C CA . VAL A 1 88 ? -9.018 -1.719 7.561 1.00 94.88 88 VAL A CA 1
ATOM 734 C C . VAL A 1 88 ? -9.807 -2.094 8.816 1.00 94.88 88 VAL A C 1
ATOM 736 O O . VAL A 1 88 ? -9.360 -1.808 9.928 1.00 94.88 88 VAL A O 1
ATOM 739 N N . ASP A 1 89 ? -10.960 -2.736 8.633 1.00 94.12 89 ASP A N 1
ATOM 740 C CA . ASP A 1 89 ? -11.861 -3.153 9.702 1.00 94.12 89 ASP A CA 1
ATOM 741 C C . ASP A 1 89 ? -11.396 -4.410 10.426 1.00 94.12 89 ASP A C 1
ATOM 743 O O . ASP A 1 89 ? -11.874 -4.667 11.527 1.00 94.12 89 ASP A O 1
ATOM 747 N N . ASP A 1 90 ? -10.436 -5.148 9.871 1.00 93.75 90 ASP A N 1
ATOM 748 C CA . ASP A 1 90 ? -9.824 -6.337 10.477 1.00 93.75 90 ASP A CA 1
ATOM 749 C C . ASP A 1 90 ? -8.554 -6.008 11.269 1.00 93.75 90 ASP A C 1
ATOM 751 O O . ASP A 1 90 ? -7.963 -6.862 11.936 1.00 93.75 90 ASP A O 1
ATOM 755 N N . MET A 1 91 ? -8.127 -4.748 11.215 1.00 93.81 91 MET A N 1
ATOM 756 C CA . MET A 1 91 ? -6.876 -4.286 11.791 1.00 93.81 91 MET A CA 1
ATOM 757 C C . MET A 1 91 ? -7.091 -3.706 13.183 1.00 93.81 91 MET A C 1
ATOM 759 O O . MET A 1 91 ? -8.015 -2.929 13.415 1.00 93.81 91 MET A O 1
ATOM 763 N N . GLU A 1 92 ? -6.199 -4.044 14.113 1.00 93.50 92 GLU A N 1
ATOM 764 C CA . GLU A 1 92 ? -6.224 -3.524 15.479 1.00 93.50 92 GLU A CA 1
ATOM 765 C C . GLU A 1 92 ? -4.906 -2.801 15.793 1.00 93.50 92 GLU A C 1
ATOM 767 O O . GLU A 1 92 ? -3.831 -3.356 15.539 1.00 93.50 92 GLU A O 1
ATOM 772 N N . PRO A 1 93 ? -4.951 -1.553 16.305 1.00 93.75 93 PRO A N 1
ATOM 773 C CA . PRO A 1 93 ? -3.743 -0.837 16.696 1.00 93.75 93 PRO A CA 1
ATOM 774 C C . PRO A 1 93 ? -3.005 -1.600 17.796 1.00 93.75 93 PRO A C 1
ATOM 776 O O . PRO A 1 93 ? -3.640 -2.111 18.712 1.00 93.75 93 PRO A O 1
ATOM 779 N N . MET A 1 94 ? -1.671 -1.628 17.755 1.00 91.12 94 MET A N 1
ATOM 780 C CA . MET A 1 94 ? -0.877 -2.303 18.793 1.00 91.12 94 MET A CA 1
ATOM 781 C C . MET A 1 94 ? -0.540 -1.399 19.980 1.00 91.12 94 MET A C 1
ATOM 783 O O . MET A 1 94 ? -0.099 -1.879 21.021 1.00 91.12 94 MET A O 1
ATOM 787 N N . CYS A 1 95 ? -0.722 -0.087 19.838 1.00 91.50 95 CYS A N 1
ATOM 788 C CA . CYS A 1 95 ? -0.478 0.870 20.906 1.00 91.50 95 CYS A CA 1
ATOM 789 C C . CYS A 1 95 ? -1.488 2.029 20.853 1.00 91.50 95 CYS A C 1
ATOM 791 O O . CYS A 1 95 ? -2.079 2.291 19.800 1.00 91.50 95 CYS A O 1
ATOM 793 N N . PRO A 1 96 ? -1.679 2.752 21.972 1.00 91.00 96 PRO A N 1
ATOM 794 C CA . PRO A 1 96 ? -2.596 3.887 22.027 1.00 91.00 96 PRO A CA 1
ATOM 795 C C . PRO A 1 96 ? -2.013 5.183 21.437 1.00 91.00 96 PRO A C 1
ATOM 797 O O . PRO A 1 96 ? -2.769 6.121 21.204 1.00 91.00 96 PRO A O 1
ATOM 800 N N . CYS A 1 97 ? -0.693 5.273 21.235 1.00 90.06 97 CYS A N 1
ATOM 801 C CA . CYS A 1 97 ? -0.018 6.525 20.874 1.00 90.06 97 CYS A CA 1
ATOM 802 C C . CYS A 1 97 ? 0.159 6.743 19.363 1.00 90.06 97 CYS A C 1
ATOM 804 O O . CYS A 1 97 ? 0.192 7.890 18.921 1.00 90.06 97 CYS A O 1
ATOM 806 N N . CYS A 1 98 ? 0.261 5.682 18.557 1.00 89.69 98 CYS A N 1
ATOM 807 C CA . CYS A 1 98 ? 0.578 5.804 17.132 1.00 89.69 98 CYS A CA 1
ATOM 808 C C . CYS A 1 98 ? -0.673 5.786 16.241 1.00 89.69 98 CYS A C 1
ATOM 810 O O . CYS A 1 98 ? -1.622 5.031 16.469 1.00 89.69 98 CYS A O 1
ATOM 812 N N . THR A 1 99 ? -0.636 6.555 15.148 1.00 93.25 99 THR A N 1
ATOM 813 C CA . THR A 1 99 ? -1.640 6.459 14.077 1.00 93.25 99 THR A CA 1
ATOM 814 C C . THR A 1 99 ? -1.326 5.254 13.199 1.00 93.25 99 THR A C 1
ATOM 816 O O . THR A 1 99 ? -0.415 5.313 12.379 1.00 93.25 99 THR A O 1
ATOM 819 N N . HIS A 1 100 ? -2.086 4.174 13.362 1.00 94.81 100 HIS A N 1
ATOM 820 C CA . HIS A 1 100 ? -1.906 2.970 12.557 1.00 94.81 100 HIS A CA 1
ATOM 821 C C . HIS A 1 100 ? -2.672 3.056 11.237 1.00 94.81 100 HIS A C 1
ATOM 823 O O . HIS A 1 100 ? -3.819 3.518 11.211 1.00 94.81 100 HIS A O 1
ATOM 829 N N . THR A 1 101 ? -2.041 2.608 10.151 1.00 96.00 101 THR A N 1
ATOM 830 C CA . THR A 1 101 ? -2.637 2.604 8.809 1.00 96.00 101 THR A CA 1
ATOM 831 C C . THR A 1 101 ? -2.476 1.259 8.113 1.00 96.00 101 THR A C 1
ATOM 833 O O . THR A 1 101 ? -1.486 0.562 8.325 1.00 96.00 101 THR A O 1
ATOM 836 N N . PHE A 1 102 ? -3.459 0.889 7.293 1.00 96.19 102 PHE A N 1
ATOM 837 C CA . PHE A 1 102 ? -3.423 -0.244 6.375 1.00 96.19 102 PHE A CA 1
ATOM 838 C C . PHE A 1 102 ? -3.652 0.273 4.957 1.00 96.19 102 PHE A C 1
ATOM 840 O O . PHE A 1 102 ? -4.637 0.969 4.713 1.00 96.19 102 PHE A O 1
ATOM 847 N N . ASN A 1 103 ? -2.729 -0.010 4.036 1.00 94.75 103 ASN A N 1
ATOM 848 C CA . ASN A 1 103 ? -2.740 0.530 2.671 1.00 94.75 103 ASN A CA 1
ATOM 849 C C . ASN A 1 103 ? -2.890 2.066 2.637 1.00 94.75 103 ASN A C 1
ATOM 851 O O . ASN A 1 103 ? -3.567 2.626 1.779 1.00 94.75 103 ASN A O 1
ATOM 855 N N . GLY A 1 104 ? -2.287 2.751 3.616 1.00 92.94 104 GLY A N 1
ATOM 856 C CA . GLY A 1 104 ? -2.362 4.207 3.778 1.00 92.94 104 GLY A CA 1
ATOM 857 C C . GLY A 1 104 ? -3.658 4.734 4.411 1.00 92.94 104 GLY A C 1
ATOM 858 O O . GLY A 1 104 ? -3.740 5.923 4.717 1.00 92.94 104 GLY A O 1
ATOM 859 N N . VAL A 1 105 ? -4.653 3.881 4.671 1.00 96.25 105 VAL A N 1
ATOM 860 C CA . VAL A 1 105 ? -5.917 4.259 5.322 1.00 96.25 105 VAL A CA 1
ATOM 861 C C . VAL A 1 105 ? -5.849 3.953 6.817 1.00 96.25 105 VAL A C 1
ATOM 863 O O . VAL A 1 105 ? -5.350 2.909 7.224 1.00 96.25 105 VAL A O 1
ATOM 866 N N . ARG A 1 106 ? -6.328 4.865 7.671 1.00 96.12 106 ARG A N 1
ATOM 867 C CA . ARG A 1 106 ? -6.311 4.669 9.132 1.00 96.12 106 ARG A CA 1
ATOM 868 C C . ARG A 1 106 ? -7.185 3.487 9.552 1.00 96.12 106 ARG A C 1
ATOM 870 O O . ARG A 1 106 ? -8.272 3.307 9.012 1.00 96.12 106 ARG A O 1
ATOM 877 N N . PHE A 1 107 ? -6.729 2.739 10.555 1.00 95.56 107 PHE A N 1
ATOM 878 C CA . PHE A 1 107 ? -7.528 1.670 11.161 1.00 95.56 107 PHE A CA 1
ATOM 879 C C . PHE A 1 107 ? -8.827 2.229 11.754 1.00 95.56 107 PHE A C 1
ATOM 881 O O . PHE A 1 107 ? -8.845 3.337 12.305 1.00 95.56 107 PHE A O 1
ATOM 888 N N . THR A 1 108 ? -9.898 1.441 11.688 1.00 94.75 108 THR A N 1
ATOM 889 C CA . THR A 1 108 ? -11.201 1.808 12.261 1.00 94.75 108 THR A CA 1
ATOM 890 C C . THR A 1 108 ? -11.323 1.381 13.724 1.00 94.75 108 THR A C 1
ATOM 892 O O . THR A 1 108 ? -11.872 2.127 14.543 1.00 94.75 108 THR A O 1
ATOM 895 N N . ARG A 1 109 ? -10.743 0.230 14.095 1.00 94.00 109 ARG A N 1
ATOM 896 C CA . ARG A 1 109 ? -10.715 -0.256 15.483 1.00 94.00 109 ARG A CA 1
ATOM 897 C C . ARG A 1 109 ? -9.813 0.608 16.367 1.00 94.00 109 ARG A C 1
ATOM 899 O O . ARG A 1 109 ? -8.799 1.158 15.935 1.00 94.00 109 ARG A O 1
ATOM 906 N N . LYS A 1 110 ? -10.180 0.716 17.645 1.00 91.88 110 LYS A N 1
ATOM 907 C CA . LYS A 1 110 ? -9.382 1.384 18.684 1.00 91.88 110 LYS A CA 1
ATOM 908 C C . LYS A 1 110 ? -8.487 0.374 19.397 1.00 91.88 110 LYS A C 1
ATOM 910 O O . LYS A 1 110 ? -8.830 -0.798 19.476 1.00 91.88 110 LYS A O 1
ATOM 915 N N . TYR A 1 111 ? -7.368 0.851 19.939 1.00 94.06 111 TYR A N 1
ATOM 916 C CA . TYR A 1 111 ? -6.482 0.039 20.771 1.00 94.06 111 TYR A CA 1
ATOM 917 C C . TYR A 1 111 ? -7.230 -0.509 21.991 1.00 94.06 111 TYR A C 1
ATOM 919 O O . TYR A 1 111 ? -7.837 0.262 22.743 1.00 94.06 111 TYR A O 1
ATOM 927 N N . ARG A 1 112 ? -7.135 -1.822 22.212 1.00 92.81 112 ARG A N 1
ATOM 928 C CA . ARG A 1 112 ? -7.643 -2.482 23.412 1.00 92.81 112 ARG A CA 1
ATOM 929 C C . ARG A 1 112 ? -6.509 -2.701 24.404 1.00 92.81 112 ARG A C 1
ATOM 931 O O . ARG A 1 112 ? -5.533 -3.381 24.107 1.00 92.81 112 ARG A O 1
ATOM 938 N N . GLN A 1 113 ? -6.647 -2.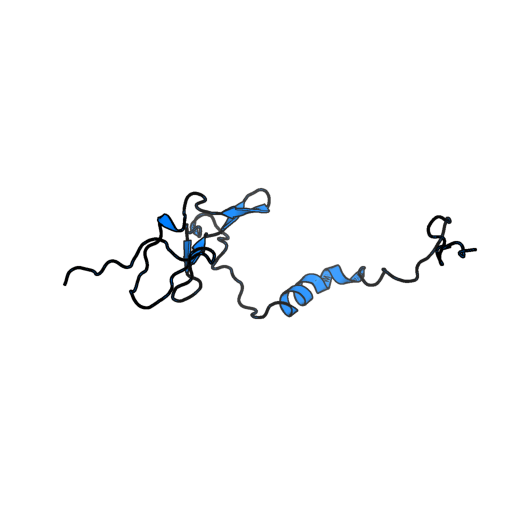141 25.604 1.00 87.81 113 GLN A N 1
ATOM 939 C CA . GLN A 1 113 ? -5.682 -2.398 26.669 1.00 87.81 113 GLN A CA 1
ATOM 940 C C . GLN A 1 113 ? -5.756 -3.866 27.118 1.00 87.81 113 GLN A C 1
ATOM 942 O O . GLN A 1 113 ? -6.860 -4.357 27.376 1.00 87.81 113 GLN A O 1
ATOM 947 N N . PRO A 1 114 ? -4.610 -4.559 27.238 1.00 86.31 114 PRO A N 1
ATOM 948 C CA . PRO A 1 114 ? -4.576 -5.881 27.840 1.00 86.31 114 PRO A CA 1
ATOM 949 C C . PRO A 1 114 ? -4.938 -5.794 29.334 1.00 86.31 114 PRO A C 1
ATOM 951 O O . PRO A 1 114 ? -4.680 -4.762 29.968 1.00 86.31 114 PRO A O 1
ATOM 954 N N . PRO A 1 115 ? -5.548 -6.849 29.905 1.00 86.06 115 PRO A N 1
ATOM 955 C CA . PRO A 1 115 ? -5.802 -6.914 31.340 1.00 86.06 115 PRO A CA 1
ATOM 956 C C . PRO A 1 115 ? -4.481 -6.814 32.117 1.00 86.06 115 PRO A C 1
ATOM 958 O O . PRO A 1 115 ? -3.448 -7.297 31.652 1.00 86.06 115 PRO A O 1
ATOM 961 N N . ARG A 1 116 ? -4.527 -6.136 33.268 1.00 75.19 116 ARG A N 1
ATOM 962 C CA . ARG A 1 116 ? -3.388 -5.986 34.184 1.00 75.19 116 ARG A CA 1
ATOM 963 C C . ARG A 1 116 ? -3.153 -7.242 35.007 1.00 75.19 116 ARG A C 1
ATOM 965 O O . ARG A 1 116 ? -4.164 -7.886 35.363 1.00 75.19 116 ARG A O 1
#

Secondary structure (DSSP, 8-state):
-PPP---SS-TTSTT---S-S-TTTTTTTTHHHHHHTT-S--S--TTTEESSGGG--SEEE-SSSEEEE-EEE-TTS-EEES-SS--GGG---S-SSS--EETTEEPSSPPPPPP-